Protein AF-A0A7W0T0T2-F1 (afdb_monomer_lite)

Sequence (179 aa):
MPRWLGLALRVLGTAAGVAWIALTVDLGEARGALGRIPWSVFAVASALVAANVVAGAVRWRVLLRAYGATRIPRVRRLVYLYFVAFFYNNYLPGAVAGDVGRGVVTHDAFESEGATGALAVVLVERAQGLFGLFALLAVGLVVAGNAIDSGSLWWWTALGCAGSCALVATIPVARRLAP

Foldseek 3Di:
DDPVVVVCCVVCVVVVVVVVCVVVDDVVVVVVVVVPDDVVVVVVVVVVVLVVLLVLLVVLQVLCVVLPQQDGDDSVVSSVLSVQLVVCLVPPPPSCVSQQSQLVVSLVSDPPCRNLSSVLSVQLSVLVVQLVVLVVVVVVCVVCPPVDPCPCVVVVSVCSNVVSVVSNVCSVVVVVVDD

Radius of gyration: 20.93 Å; chains: 1; bounding box: 48×39×59 Å

Secondary structure (DSSP, 8-state):
--HHHHHHHHHHHHHHHHHHHHHHS-HHHHHHHHHTS-HHHHHHHHHHHHHHHHHHHHHHHHHHHHTT-SSPPPHHHHHHHHHHHHHHHHHSTTS-HHHHHHHHHHHTTSSS-HHHHHHHHHHHHHHHHHHHHHHHHHHHHHHHGGGS--TTHHHHHHHHHHHHHHHHHHHHHHHHH--

pLDDT: mean 82.19, std 12.04, range [42.69, 97.19]

Structure (mmCIF, N/CA/C/O backbone):
data_AF-A0A7W0T0T2-F1
#
_entry.id   AF-A0A7W0T0T2-F1
#
loop_
_atom_site.group_PDB
_atom_site.id
_atom_site.type_symbol
_atom_site.label_atom_id
_atom_site.label_alt_id
_atom_site.label_comp_id
_atom_site.label_asym_id
_atom_site.label_entity_id
_atom_site.label_seq_id
_atom_site.pdbx_PDB_ins_code
_atom_site.Cartn_x
_atom_site.Cartn_y
_atom_site.Cartn_z
_atom_site.occupancy
_atom_site.B_iso_or_equiv
_atom_site.auth_seq_id
_atom_site.auth_comp_id
_atom_site.auth_asym_id
_atom_site.auth_atom_id
_atom_site.pdbx_PDB_model_num
ATOM 1 N N . MET A 1 1 ? 28.828 7.184 17.539 1.00 63.03 1 MET A N 1
ATOM 2 C CA . MET A 1 1 ? 29.073 7.536 16.118 1.00 63.03 1 MET A CA 1
ATOM 3 C C . MET A 1 1 ? 28.471 8.902 15.844 1.00 63.03 1 MET A C 1
ATOM 5 O O . MET A 1 1 ? 27.354 9.141 16.296 1.00 63.03 1 MET A O 1
ATOM 9 N N . PRO A 1 2 ? 29.181 9.815 15.172 1.00 81.44 2 PRO A N 1
ATOM 10 C CA . PRO A 1 2 ? 28.661 11.155 14.977 1.00 81.44 2 PRO A CA 1
ATOM 11 C C . PRO A 1 2 ? 27.556 11.163 13.908 1.00 81.44 2 PRO A C 1
ATOM 13 O O . PRO A 1 2 ? 27.640 10.470 12.896 1.00 81.44 2 PRO A O 1
ATOM 16 N N . ARG A 1 3 ? 26.492 11.942 14.145 1.00 78.94 3 ARG A N 1
ATOM 17 C CA . ARG A 1 3 ? 25.251 11.948 13.338 1.00 78.94 3 ARG A CA 1
ATOM 18 C C . ARG A 1 3 ? 25.484 12.316 11.862 1.00 78.94 3 ARG A C 1
ATOM 20 O O . ARG A 1 3 ? 24.719 11.886 11.004 1.00 78.94 3 ARG A O 1
ATOM 27 N N . TRP A 1 4 ? 26.560 13.048 11.561 1.00 84.06 4 TRP A N 1
ATOM 28 C CA . TRP A 1 4 ? 26.961 13.406 10.197 1.00 84.06 4 TRP A CA 1
ATOM 29 C C . TRP A 1 4 ? 27.465 12.208 9.383 1.00 84.06 4 TRP A C 1
ATOM 31 O O . TRP A 1 4 ? 27.257 12.177 8.175 1.00 84.06 4 TRP A O 1
ATOM 41 N N . LEU A 1 5 ? 28.040 11.187 10.030 1.00 87.12 5 LEU A N 1
ATOM 42 C CA . LEU A 1 5 ? 28.538 9.988 9.352 1.00 87.12 5 LEU A CA 1
ATOM 43 C C . LEU A 1 5 ? 27.381 9.181 8.738 1.00 87.12 5 LEU A C 1
ATOM 45 O O . LEU A 1 5 ? 27.465 8.722 7.604 1.00 87.12 5 LEU A O 1
ATOM 49 N N . GLY A 1 6 ? 26.266 9.061 9.469 1.00 83.12 6 GLY A N 1
ATOM 50 C CA . GLY A 1 6 ? 25.056 8.386 8.987 1.00 83.12 6 GLY A CA 1
ATOM 51 C C . GLY A 1 6 ? 24.330 9.160 7.883 1.00 83.12 6 GLY A C 1
ATOM 52 O O . GLY A 1 6 ? 23.776 8.554 6.966 1.00 83.12 6 GLY A O 1
ATOM 53 N N . LEU A 1 7 ? 24.362 10.496 7.937 1.00 86.38 7 LEU A N 1
ATOM 54 C CA . LEU A 1 7 ? 23.822 11.344 6.873 1.00 86.38 7 LEU A CA 1
ATOM 55 C C . LEU A 1 7 ? 24.674 11.242 5.600 1.00 86.38 7 LEU A C 1
ATOM 57 O O . LEU A 1 7 ? 24.124 11.035 4.522 1.00 86.38 7 LEU A O 1
ATOM 61 N N . ALA A 1 8 ? 26.002 11.296 5.735 1.00 88.75 8 ALA A N 1
ATOM 62 C CA . ALA A 1 8 ? 26.935 11.134 4.625 1.00 88.75 8 ALA A CA 1
ATOM 63 C C . ALA A 1 8 ? 26.767 9.772 3.937 1.00 88.75 8 ALA A C 1
ATOM 65 O O . ALA A 1 8 ? 26.629 9.728 2.721 1.00 88.75 8 ALA A O 1
ATOM 66 N N . LEU A 1 9 ? 26.676 8.677 4.700 1.00 90.00 9 LEU A N 1
ATOM 67 C CA . LEU A 1 9 ? 26.423 7.333 4.161 1.00 90.00 9 LEU A CA 1
ATOM 68 C C . LEU A 1 9 ? 25.110 7.240 3.371 1.00 90.00 9 LEU A C 1
ATOM 70 O O . LEU A 1 9 ? 25.089 6.657 2.290 1.00 90.00 9 LEU A O 1
ATOM 74 N N . ARG A 1 10 ? 24.020 7.836 3.870 1.00 83.44 10 ARG A N 1
ATOM 75 C CA . ARG A 1 10 ? 22.731 7.857 3.156 1.00 83.44 10 ARG A CA 1
ATOM 76 C C . ARG A 1 10 ? 22.798 8.662 1.865 1.00 83.44 10 ARG A C 1
ATOM 78 O O . ARG A 1 10 ? 22.322 8.192 0.834 1.00 83.44 10 ARG A O 1
ATOM 85 N N . VAL A 1 11 ? 23.372 9.862 1.923 1.00 90.12 11 VAL A N 1
ATOM 86 C CA . VAL A 1 11 ? 23.469 10.751 0.760 1.00 90.12 11 VAL A CA 1
ATOM 87 C C . VAL A 1 11 ? 24.390 10.142 -0.289 1.00 90.12 11 VAL A C 1
ATOM 89 O O . VAL A 1 11 ? 23.988 10.038 -1.441 1.00 90.12 11 VAL A O 1
ATOM 92 N N . LEU A 1 12 ? 25.572 9.665 0.109 1.00 92.38 12 LEU A N 1
ATOM 93 C CA . LEU A 1 12 ? 26.523 9.021 -0.796 1.00 92.38 12 LEU A CA 1
ATOM 94 C C . LEU A 1 12 ? 25.969 7.721 -1.372 1.00 92.38 12 LEU A C 1
ATOM 96 O O . LEU A 1 12 ? 26.110 7.504 -2.565 1.00 92.38 12 LEU A O 1
ATOM 100 N N . GLY A 1 13 ? 25.291 6.890 -0.577 1.00 89.31 13 GLY A N 1
ATOM 101 C CA . GLY A 1 13 ? 24.653 5.671 -1.080 1.00 89.31 13 GLY A CA 1
ATOM 102 C C . GLY A 1 13 ? 23.548 5.965 -2.098 1.00 89.31 13 GLY A C 1
ATOM 103 O O . GLY A 1 13 ? 23.505 5.350 -3.161 1.00 89.31 13 GLY A O 1
ATOM 104 N N . THR A 1 14 ? 22.694 6.956 -1.816 1.00 87.69 14 THR A N 1
ATOM 105 C CA . THR A 1 14 ? 21.627 7.370 -2.745 1.00 87.69 14 THR A CA 1
ATOM 106 C C . THR A 1 14 ? 22.219 7.982 -4.015 1.00 87.69 14 THR A C 1
ATOM 108 O O . THR A 1 14 ? 21.823 7.612 -5.116 1.00 87.69 14 THR A O 1
ATOM 111 N N . ALA A 1 15 ? 23.209 8.868 -3.879 1.00 91.44 15 ALA A N 1
ATOM 112 C CA . ALA A 1 15 ? 23.899 9.495 -5.001 1.00 91.44 15 ALA A CA 1
ATOM 113 C C . ALA A 1 15 ? 24.664 8.471 -5.849 1.00 91.44 15 ALA A C 1
ATOM 115 O O . ALA A 1 15 ? 24.611 8.551 -7.069 1.00 91.44 15 ALA A O 1
ATOM 116 N N . ALA A 1 16 ? 25.314 7.484 -5.227 1.00 92.12 16 ALA A N 1
ATOM 117 C CA . ALA A 1 16 ? 26.000 6.400 -5.922 1.00 92.12 16 ALA A CA 1
ATOM 118 C C . ALA A 1 16 ? 25.016 5.520 -6.698 1.00 92.12 16 ALA A C 1
ATOM 120 O O . ALA A 1 16 ? 25.289 5.199 -7.847 1.00 92.12 16 ALA A O 1
ATOM 121 N N . GLY A 1 17 ? 23.857 5.182 -6.123 1.00 88.31 17 GLY A N 1
ATOM 122 C CA . GLY A 1 17 ? 22.808 4.444 -6.833 1.00 88.31 17 GLY A CA 1
ATOM 123 C C . GLY A 1 17 ? 22.235 5.226 -8.019 1.00 88.31 17 GLY A C 1
ATOM 124 O O . GLY A 1 17 ? 22.090 4.680 -9.110 1.00 88.31 17 GLY A O 1
ATOM 125 N N . VAL A 1 18 ? 21.967 6.523 -7.838 1.00 88.31 18 VAL A N 1
ATOM 126 C CA . VAL A 1 18 ? 21.493 7.401 -8.921 1.00 88.31 18 VAL A CA 1
ATOM 127 C C . VAL A 1 18 ? 22.553 7.554 -10.011 1.00 88.31 18 VAL A C 1
ATOM 129 O O . VAL A 1 18 ? 22.229 7.428 -11.188 1.00 88.31 18 VAL A O 1
ATOM 132 N N . ALA A 1 19 ? 23.815 7.778 -9.639 1.00 89.25 19 ALA A N 1
ATOM 133 C CA . ALA A 1 19 ? 24.928 7.868 -10.578 1.00 89.25 19 ALA A CA 1
ATOM 134 C C . ALA A 1 19 ? 25.141 6.543 -11.316 1.00 89.25 19 ALA A C 1
ATOM 136 O O . ALA A 1 19 ? 25.316 6.547 -12.526 1.00 89.25 19 ALA A O 1
ATOM 137 N N . TRP A 1 20 ? 25.054 5.409 -10.620 1.00 91.31 20 TRP A N 1
ATOM 138 C CA . TRP A 1 20 ? 25.124 4.087 -11.231 1.00 91.31 20 TRP A CA 1
ATOM 139 C C . TRP A 1 20 ? 24.046 3.914 -12.300 1.00 91.31 20 TRP A C 1
ATOM 141 O O . TRP A 1 20 ? 24.366 3.547 -13.425 1.00 91.31 20 TRP A O 1
ATOM 151 N N . ILE A 1 21 ? 22.787 4.242 -11.994 1.00 87.12 21 ILE A N 1
ATOM 152 C CA . ILE A 1 21 ? 21.694 4.198 -12.977 1.00 87.12 21 ILE A CA 1
ATOM 153 C C . ILE A 1 21 ? 21.977 5.155 -14.139 1.00 87.12 21 ILE A C 1
ATOM 155 O O . ILE A 1 21 ? 21.877 4.752 -15.290 1.00 87.12 21 ILE A O 1
ATOM 159 N N . ALA A 1 22 ? 22.379 6.395 -13.860 1.00 85.56 22 ALA A N 1
ATOM 160 C CA . ALA A 1 22 ? 22.649 7.391 -14.896 1.00 85.56 22 ALA A CA 1
ATOM 161 C C . ALA A 1 22 ? 23.817 7.008 -15.824 1.00 85.56 22 ALA A C 1
ATOM 163 O O . ALA A 1 22 ? 23.833 7.424 -16.977 1.00 85.56 22 ALA A O 1
ATOM 164 N N . LEU A 1 23 ? 24.783 6.229 -15.328 1.00 87.81 23 LEU A N 1
ATOM 165 C CA . LEU A 1 23 ? 25.941 5.761 -16.092 1.00 87.81 23 LEU A CA 1
ATOM 166 C C . LEU A 1 23 ? 25.702 4.416 -16.795 1.00 87.81 23 LEU A C 1
ATOM 168 O O . LEU A 1 23 ? 26.421 4.096 -17.736 1.00 87.81 23 LEU A O 1
ATOM 172 N N . THR A 1 24 ? 24.727 3.623 -16.342 1.00 87.94 24 THR A N 1
ATOM 173 C CA . THR A 1 24 ? 24.415 2.298 -16.913 1.00 87.94 24 THR A CA 1
ATOM 174 C C . THR A 1 24 ? 23.215 2.308 -17.853 1.00 87.94 24 THR A C 1
ATOM 176 O O . THR A 1 24 ? 23.124 1.443 -18.720 1.00 87.94 24 THR A O 1
ATOM 179 N N . VAL A 1 25 ? 22.299 3.266 -17.700 1.00 87.94 25 VAL A N 1
ATOM 180 C CA . VAL A 1 25 ? 21.083 3.375 -18.509 1.00 87.94 25 VAL A CA 1
ATOM 181 C C . VAL A 1 25 ? 21.273 4.418 -19.603 1.00 87.94 25 VAL A C 1
ATOM 183 O O . VAL A 1 25 ? 21.534 5.587 -19.319 1.00 87.94 25 VAL A O 1
ATOM 186 N N . ASP A 1 26 ? 21.059 4.019 -20.858 1.00 88.44 26 ASP A N 1
ATOM 187 C CA . ASP A 1 26 ? 20.949 4.961 -21.970 1.00 88.44 26 ASP A CA 1
ATOM 188 C C . ASP A 1 26 ? 19.654 5.779 -21.815 1.00 88.44 26 ASP A C 1
ATOM 190 O O . ASP A 1 26 ? 18.534 5.301 -22.026 1.00 88.44 26 ASP A O 1
ATOM 194 N N . LEU A 1 27 ? 19.803 7.040 -21.401 1.00 84.19 27 LEU A N 1
ATOM 195 C CA . LEU A 1 27 ? 18.679 7.956 -21.198 1.00 84.19 27 LEU A CA 1
ATOM 196 C C . LEU A 1 27 ? 17.907 8.238 -22.497 1.00 84.19 27 LEU A C 1
ATOM 198 O O . LEU A 1 27 ? 16.712 8.546 -22.443 1.00 84.19 27 LEU A O 1
ATOM 202 N N . GLY A 1 28 ? 18.564 8.136 -23.655 1.00 86.62 28 GLY A N 1
ATOM 203 C CA . GLY A 1 28 ? 17.938 8.263 -24.967 1.00 86.62 28 GLY A CA 1
ATOM 204 C C . GLY A 1 28 ? 17.014 7.084 -25.254 1.00 86.62 28 GLY A C 1
ATOM 205 O O . GLY A 1 28 ? 15.853 7.286 -25.623 1.00 86.62 28 GLY A O 1
ATOM 206 N N . GLU A 1 29 ? 17.485 5.865 -24.993 1.00 88.56 29 GLU A N 1
ATOM 207 C CA . GLU A 1 29 ? 16.668 4.655 -25.119 1.00 88.56 29 GLU A CA 1
ATOM 208 C C . GLU A 1 29 ? 15.498 4.655 -24.125 1.00 88.56 29 GLU A C 1
ATOM 210 O O . GLU A 1 29 ? 14.356 4.394 -24.515 1.00 88.56 29 GLU A O 1
ATOM 215 N N . ALA A 1 30 ? 15.736 5.041 -22.866 1.00 87.38 30 ALA A N 1
ATOM 216 C CA . ALA A 1 30 ? 14.688 5.159 -21.851 1.00 87.38 30 ALA A CA 1
ATOM 217 C C . ALA A 1 30 ? 13.604 6.176 -22.255 1.00 87.38 30 ALA A C 1
ATOM 219 O O . ALA A 1 30 ? 12.405 5.908 -22.126 1.00 87.38 30 ALA A O 1
ATOM 220 N N . ARG A 1 31 ? 14.002 7.332 -22.806 1.00 89.50 31 ARG A N 1
ATOM 221 C CA . ARG A 1 31 ? 13.060 8.338 -23.319 1.00 89.50 31 ARG A CA 1
ATOM 222 C C . ARG A 1 31 ? 12.281 7.824 -24.528 1.00 89.50 31 ARG A C 1
ATOM 224 O O . ARG A 1 31 ? 11.073 8.048 -24.606 1.00 89.50 31 ARG A O 1
ATOM 231 N N . GLY A 1 32 ? 12.948 7.125 -25.446 1.00 91.31 32 GLY A N 1
ATOM 232 C CA . GLY A 1 32 ? 12.300 6.466 -26.578 1.00 91.31 32 GLY A CA 1
ATOM 233 C C . GLY A 1 32 ? 11.277 5.427 -26.117 1.00 91.31 32 GLY A C 1
ATOM 234 O O . GLY A 1 32 ? 10.155 5.396 -26.619 1.00 91.31 32 GLY A O 1
ATOM 235 N N . ALA A 1 33 ? 11.617 4.629 -25.103 1.00 90.19 33 ALA A N 1
ATOM 236 C CA . ALA A 1 33 ? 10.713 3.661 -24.497 1.00 90.19 33 ALA A CA 1
ATOM 237 C C . ALA A 1 33 ? 9.484 4.328 -23.864 1.00 90.19 33 ALA A C 1
ATOM 239 O O . ALA A 1 33 ? 8.369 3.886 -24.132 1.00 90.19 33 ALA A O 1
ATOM 240 N N . LEU A 1 34 ? 9.663 5.417 -23.108 1.00 88.88 34 LEU A N 1
ATOM 241 C CA . LEU A 1 34 ? 8.553 6.189 -22.534 1.00 88.88 34 LEU A CA 1
ATOM 242 C C . LEU A 1 34 ? 7.626 6.768 -23.610 1.00 88.88 34 LEU A C 1
ATOM 244 O O . LEU A 1 34 ? 6.409 6.713 -23.457 1.00 88.88 34 LEU A O 1
ATOM 248 N N . GLY A 1 35 ? 8.181 7.269 -24.718 1.00 91.81 35 GLY A N 1
ATOM 249 C CA . GLY A 1 35 ? 7.397 7.795 -25.841 1.00 91.81 35 GLY A CA 1
ATOM 250 C C . GLY A 1 35 ? 6.558 6.739 -26.571 1.00 91.81 35 GLY A C 1
ATOM 251 O O . GLY A 1 35 ? 5.569 7.082 -27.212 1.00 91.81 35 GLY A O 1
ATOM 252 N N . ARG A 1 36 ? 6.919 5.453 -26.455 1.00 93.94 36 ARG A N 1
ATOM 253 C CA . ARG A 1 36 ? 6.149 4.329 -27.014 1.00 93.94 36 ARG A CA 1
ATOM 254 C C . ARG A 1 36 ? 4.978 3.900 -26.130 1.00 93.94 36 ARG A C 1
ATOM 256 O O . ARG A 1 36 ? 4.146 3.119 -26.586 1.00 93.94 36 ARG A O 1
ATOM 263 N N . ILE A 1 37 ? 4.905 4.365 -24.880 1.00 93.12 37 ILE A N 1
ATOM 264 C CA . ILE A 1 37 ? 3.823 3.990 -23.967 1.00 93.12 37 ILE A CA 1
ATOM 265 C C . ILE A 1 37 ? 2.549 4.733 -24.388 1.00 93.12 37 ILE A C 1
ATOM 267 O O . ILE A 1 37 ? 2.513 5.965 -24.345 1.00 93.12 37 ILE A O 1
ATOM 271 N N . PRO A 1 38 ? 1.475 4.021 -24.769 1.00 95.12 38 PRO A N 1
ATOM 272 C CA . PRO A 1 38 ? 0.236 4.672 -25.150 1.00 95.12 38 PRO A CA 1
ATOM 273 C C . PRO A 1 38 ? -0.422 5.317 -23.927 1.00 95.12 38 PRO A C 1
ATOM 275 O O . PRO A 1 38 ? -0.420 4.771 -22.820 1.00 95.12 38 PRO A O 1
ATOM 278 N N . TRP A 1 39 ? -1.066 6.463 -24.140 1.00 94.75 39 TRP A N 1
ATOM 279 C CA . TRP A 1 39 ? -1.724 7.217 -23.067 1.00 94.75 39 TRP A CA 1
ATOM 280 C C . TRP A 1 39 ? -2.842 6.431 -22.371 1.00 94.75 39 TRP A C 1
ATOM 282 O O . TRP A 1 39 ? -3.120 6.651 -21.194 1.00 94.75 39 TRP A O 1
ATOM 292 N N . SER A 1 40 ? -3.449 5.469 -23.070 1.00 95.50 40 SER A N 1
ATOM 293 C CA . SER A 1 40 ? -4.435 4.547 -22.502 1.00 95.50 40 SER A CA 1
ATOM 294 C C . SER A 1 40 ? -3.847 3.684 -21.387 1.00 95.50 40 SER A C 1
ATOM 296 O O . SER A 1 40 ? -4.473 3.543 -20.341 1.00 95.50 40 SER A O 1
ATOM 298 N N . VAL A 1 41 ? -2.631 3.157 -21.559 1.00 94.62 41 VAL A N 1
ATOM 299 C CA . VAL A 1 41 ? -1.947 2.360 -20.528 1.00 94.62 41 VAL A CA 1
ATOM 300 C C . VAL A 1 41 ? -1.634 3.227 -19.316 1.00 94.62 41 VAL A C 1
ATOM 302 O O . VAL A 1 41 ? -1.882 2.808 -18.187 1.00 94.62 41 VAL A O 1
ATOM 305 N N . PHE A 1 42 ? -1.172 4.460 -19.537 1.00 92.88 42 PHE A N 1
ATOM 306 C CA . PHE A 1 42 ? -0.951 5.414 -18.451 1.00 92.88 42 PHE A CA 1
ATOM 307 C C . PHE A 1 42 ? -2.249 5.733 -17.688 1.00 92.88 42 PHE A C 1
ATOM 309 O O . PHE A 1 42 ? -2.264 5.733 -16.454 1.00 92.88 42 PHE A O 1
ATOM 316 N N . ALA A 1 43 ? -3.355 5.950 -18.407 1.00 95.69 43 ALA A N 1
ATOM 317 C CA . ALA A 1 43 ? -4.660 6.222 -17.813 1.00 95.69 43 ALA A CA 1
ATOM 318 C C . ALA A 1 43 ? -5.191 5.023 -17.013 1.00 95.69 43 ALA A C 1
ATOM 320 O O . ALA A 1 43 ? -5.657 5.201 -15.889 1.00 95.69 43 ALA A O 1
ATOM 321 N N . VAL A 1 44 ? -5.070 3.805 -17.549 1.00 97.19 44 VAL A N 1
ATOM 322 C CA . VAL A 1 44 ? -5.463 2.567 -16.858 1.00 97.19 44 VAL A CA 1
ATOM 323 C C . VAL A 1 44 ? -4.620 2.361 -15.603 1.00 97.19 44 VAL A C 1
ATOM 325 O O . VAL A 1 44 ? -5.181 2.139 -14.535 1.00 97.19 44 VAL A O 1
ATOM 328 N N . ALA A 1 45 ? -3.294 2.498 -15.687 1.00 94.12 45 ALA A N 1
ATOM 329 C CA . ALA A 1 45 ? -2.414 2.399 -14.523 1.00 94.12 45 ALA A CA 1
ATOM 330 C C . ALA A 1 45 ? -2.784 3.430 -13.443 1.00 94.12 45 ALA A C 1
ATOM 332 O O . ALA A 1 45 ? -2.934 3.082 -12.272 1.00 94.12 45 ALA A O 1
ATOM 333 N N . SER A 1 46 ? -3.016 4.684 -13.840 1.00 94.44 46 SER A N 1
ATOM 334 C CA . SER A 1 46 ? -3.448 5.749 -12.926 1.00 94.44 46 SER A CA 1
ATOM 335 C C . SER A 1 46 ? -4.802 5.437 -12.280 1.00 94.44 46 SER A C 1
ATOM 337 O O . SER A 1 46 ? -4.968 5.609 -11.071 1.00 94.44 46 SER A O 1
ATOM 339 N N . ALA A 1 47 ? -5.761 4.929 -13.059 1.00 96.31 47 ALA A N 1
ATOM 340 C CA . ALA A 1 47 ? -7.071 4.524 -12.560 1.00 96.31 47 ALA A CA 1
ATOM 341 C C . ALA A 1 47 ? -6.970 3.351 -11.575 1.00 96.31 47 ALA A C 1
ATOM 343 O O . ALA A 1 47 ? -7.635 3.371 -10.542 1.00 96.31 47 ALA A O 1
ATOM 344 N N . LEU A 1 48 ? -6.107 2.367 -11.845 1.00 95.94 48 LEU A N 1
ATOM 345 C CA . LEU A 1 48 ? -5.851 1.243 -10.942 1.00 95.94 48 LEU A CA 1
ATOM 346 C C . LEU A 1 48 ? -5.236 1.711 -9.618 1.00 95.94 48 LEU A C 1
ATOM 348 O O . LEU A 1 48 ? -5.676 1.276 -8.554 1.00 95.94 48 LEU A O 1
ATOM 352 N N . VAL A 1 49 ? -4.278 2.643 -9.657 1.00 93.06 49 VAL A N 1
ATOM 353 C CA . VAL A 1 49 ? -3.702 3.242 -8.441 1.00 93.06 49 VAL A CA 1
ATOM 354 C C . VAL A 1 49 ? -4.769 3.999 -7.647 1.00 93.06 49 VAL A C 1
ATOM 356 O O . VAL A 1 49 ? -4.884 3.811 -6.434 1.00 93.06 49 VAL A O 1
ATOM 359 N N . ALA A 1 50 ? -5.596 4.809 -8.312 1.00 93.75 50 ALA A N 1
ATOM 360 C CA . ALA A 1 50 ? -6.690 5.523 -7.658 1.00 93.75 50 ALA A CA 1
ATOM 361 C C . ALA A 1 50 ? -7.726 4.558 -7.052 1.00 93.75 50 ALA A C 1
ATOM 363 O O . ALA A 1 50 ? -8.151 4.743 -5.909 1.00 93.75 50 ALA A O 1
ATOM 364 N N . ALA A 1 51 ? -8.092 3.498 -7.775 1.00 95.25 51 ALA A N 1
ATOM 365 C CA . ALA A 1 51 ? -8.999 2.461 -7.294 1.00 95.25 51 ALA A CA 1
ATOM 366 C C . ALA A 1 51 ? -8.430 1.734 -6.068 1.00 95.25 51 ALA A C 1
ATOM 368 O O . ALA A 1 51 ? -9.156 1.520 -5.098 1.00 95.25 51 ALA A O 1
ATOM 369 N N . ASN A 1 52 ? -7.128 1.431 -6.060 1.00 91.56 52 ASN A N 1
ATOM 370 C CA . ASN A 1 52 ? -6.438 0.859 -4.905 1.00 91.56 52 ASN A CA 1
ATOM 371 C C . ASN A 1 52 ? -6.519 1.778 -3.670 1.00 91.56 52 ASN A C 1
ATOM 373 O O . ASN A 1 52 ? -6.822 1.316 -2.570 1.00 91.56 52 ASN A O 1
ATOM 377 N N . VAL A 1 53 ? -6.323 3.089 -3.846 1.00 90.38 53 VAL A N 1
ATOM 378 C CA . VAL A 1 53 ? -6.465 4.074 -2.759 1.00 90.38 53 VAL A CA 1
ATOM 379 C C . VAL A 1 53 ? -7.900 4.111 -2.216 1.00 90.38 53 VAL A C 1
ATOM 381 O O . VAL A 1 53 ? -8.110 4.108 -1.000 1.00 90.38 53 VAL A O 1
ATOM 384 N N . VAL A 1 54 ? -8.904 4.083 -3.097 1.00 93.19 54 VAL A N 1
ATOM 385 C CA . VAL A 1 54 ? -10.321 4.037 -2.700 1.00 93.19 54 VAL A CA 1
ATOM 386 C C . VAL A 1 54 ? -10.653 2.737 -1.963 1.00 93.19 54 VAL A C 1
ATOM 388 O O . VAL A 1 54 ? -11.305 2.780 -0.918 1.00 93.19 54 VAL A O 1
ATOM 391 N N . ALA A 1 55 ? -10.178 1.592 -2.456 1.00 91.19 55 ALA A N 1
ATOM 392 C CA . ALA A 1 55 ? -10.352 0.298 -1.800 1.00 91.19 55 ALA A CA 1
ATOM 393 C C . ALA A 1 55 ? -9.738 0.298 -0.390 1.00 91.19 55 ALA A C 1
ATOM 395 O O . ALA A 1 55 ? -10.380 -0.151 0.562 1.00 91.19 55 ALA A O 1
ATOM 396 N N . GLY A 1 56 ? -8.551 0.895 -0.231 1.00 88.69 56 GLY A N 1
ATOM 397 C CA . GLY A 1 56 ? -7.923 1.120 1.071 1.00 88.69 56 GLY A CA 1
ATOM 398 C C . GLY A 1 56 ? -8.803 1.940 2.021 1.00 88.69 56 GLY A C 1
ATOM 399 O O . GLY A 1 56 ? -9.005 1.551 3.171 1.00 88.69 56 GLY A O 1
ATOM 400 N N . ALA A 1 57 ? -9.416 3.024 1.541 1.00 89.69 57 ALA A N 1
ATOM 401 C CA . ALA A 1 57 ? -10.329 3.837 2.349 1.00 89.69 57 ALA A CA 1
ATOM 402 C C . ALA A 1 57 ? -11.599 3.079 2.777 1.00 89.69 57 ALA A C 1
ATOM 404 O O . ALA A 1 57 ? -12.085 3.254 3.899 1.00 89.69 57 ALA A O 1
ATOM 405 N N . VAL A 1 58 ? -12.140 2.223 1.904 1.00 90.06 58 VAL A N 1
ATOM 406 C CA . VAL A 1 58 ? -13.281 1.356 2.234 1.00 90.06 58 VAL A CA 1
ATOM 407 C C . VAL A 1 58 ? -12.882 0.321 3.284 1.00 90.06 58 VAL A C 1
ATOM 409 O O . VAL A 1 58 ? -13.593 0.171 4.279 1.00 90.06 58 VAL A O 1
ATOM 412 N N . ARG A 1 59 ? -11.730 -0.338 3.114 1.00 87.69 59 ARG A N 1
ATOM 413 C CA . ARG A 1 59 ? -11.178 -1.281 4.098 1.00 87.69 59 ARG A CA 1
ATOM 414 C C . ARG A 1 59 ? -11.006 -0.612 5.459 1.00 87.69 59 ARG A C 1
ATOM 416 O O . ARG A 1 59 ? -11.464 -1.145 6.467 1.00 87.69 59 ARG A O 1
ATOM 423 N N . TRP A 1 60 ? -10.439 0.591 5.483 1.00 86.50 60 TRP A N 1
ATOM 424 C CA . TRP A 1 60 ? -10.273 1.371 6.706 1.00 86.50 60 TRP A CA 1
ATOM 425 C C . TRP A 1 60 ? -11.611 1.657 7.402 1.00 86.50 60 TRP A C 1
ATOM 427 O O . TRP A 1 60 ? -11.726 1.509 8.616 1.00 86.50 60 TRP A O 1
ATOM 437 N N . ARG A 1 61 ? -12.672 1.966 6.644 1.00 86.56 61 ARG A N 1
ATOM 438 C CA . ARG A 1 61 ? -14.025 2.128 7.202 1.00 86.56 61 ARG A CA 1
ATOM 439 C C . ARG A 1 61 ? -14.548 0.856 7.874 1.00 86.56 61 ARG A C 1
ATOM 441 O O . ARG A 1 61 ? -15.224 0.948 8.898 1.00 86.56 61 ARG A O 1
ATOM 448 N N . VAL A 1 62 ? -14.288 -0.309 7.279 1.00 86.38 62 VAL A N 1
ATOM 449 C CA . VAL A 1 62 ? -14.680 -1.610 7.844 1.00 86.38 62 VAL A CA 1
ATOM 450 C C . VAL A 1 62 ? -13.930 -1.866 9.148 1.00 86.38 62 VAL A C 1
ATOM 452 O O . VAL A 1 62 ? -14.558 -2.232 10.137 1.00 86.38 62 VAL A O 1
ATOM 455 N N . LEU A 1 63 ? -12.625 -1.586 9.183 1.00 82.00 63 LEU A N 1
ATOM 456 C CA . LEU A 1 63 ? -11.815 -1.686 10.400 1.00 82.00 63 LEU A CA 1
ATOM 457 C C . LEU A 1 63 ? -12.342 -0.767 11.508 1.00 82.00 63 LEU A C 1
ATOM 459 O O . LEU A 1 63 ? -12.573 -1.238 12.615 1.00 82.00 63 LEU A O 1
ATOM 463 N N . LEU A 1 64 ? -12.626 0.507 11.217 1.00 82.25 64 LEU A N 1
ATOM 464 C CA . LEU A 1 64 ? -13.189 1.431 12.213 1.00 82.25 64 LEU A CA 1
ATOM 465 C C . LEU A 1 64 ? -14.489 0.891 12.832 1.00 82.25 64 LEU A C 1
ATOM 467 O O . LEU A 1 64 ? -14.670 0.970 14.043 1.00 82.25 64 LEU A O 1
ATOM 471 N N . ARG A 1 65 ? -15.368 0.289 12.020 1.00 82.75 65 ARG A N 1
ATOM 472 C CA . ARG A 1 65 ? -16.596 -0.368 12.505 1.00 82.75 65 ARG A CA 1
ATOM 473 C C . ARG A 1 65 ? -16.303 -1.576 13.385 1.00 82.75 65 ARG A C 1
ATOM 475 O O . ARG A 1 65 ? -16.888 -1.694 14.453 1.00 82.75 65 ARG A O 1
ATOM 482 N N . ALA A 1 66 ? -15.414 -2.458 12.935 1.00 79.38 66 ALA A N 1
ATOM 483 C CA . ALA A 1 66 ? -15.067 -3.680 13.655 1.00 79.38 66 ALA A CA 1
ATOM 484 C C . ALA A 1 66 ? -14.430 -3.392 15.024 1.00 79.38 66 ALA A C 1
ATOM 486 O O . ALA A 1 66 ? -14.649 -4.137 15.972 1.00 79.38 66 ALA A O 1
ATOM 487 N N . TYR A 1 67 ? -13.687 -2.288 15.135 1.00 74.12 67 TYR A N 1
ATOM 488 C CA . TYR A 1 67 ? -13.047 -1.843 16.374 1.00 74.12 67 TYR A CA 1
ATOM 489 C C . TYR A 1 67 ? -13.934 -0.945 17.256 1.00 74.12 67 TYR A C 1
ATOM 491 O O . TYR A 1 67 ? -13.447 -0.426 18.257 1.00 74.12 67 TYR A O 1
ATOM 499 N N . GLY A 1 68 ? -15.217 -0.768 16.917 1.00 74.81 68 GLY A N 1
ATOM 500 C CA . GLY A 1 68 ? -16.189 -0.088 17.780 1.00 74.81 68 GLY A CA 1
ATOM 501 C C . GLY A 1 68 ? -16.193 1.441 17.697 1.00 74.81 68 GLY A C 1
ATOM 502 O O . GLY A 1 68 ? -16.658 2.087 18.631 1.00 74.81 68 GLY A O 1
ATOM 503 N N . ALA A 1 69 ? -15.699 2.040 16.606 1.00 78.00 69 ALA A N 1
ATOM 504 C CA . ALA A 1 69 ? -15.754 3.493 16.430 1.00 78.00 69 ALA A CA 1
ATOM 505 C C . ALA A 1 69 ? -17.208 3.993 16.473 1.00 78.00 69 ALA A C 1
ATOM 507 O O . ALA A 1 69 ? -18.041 3.589 15.654 1.00 78.00 69 ALA A O 1
ATOM 508 N N . THR A 1 70 ? -17.506 4.910 17.393 1.00 75.31 70 THR A N 1
ATOM 509 C CA . THR A 1 70 ? -18.867 5.422 17.622 1.00 75.31 70 THR A CA 1
ATOM 510 C C . THR A 1 70 ? -19.267 6.463 16.578 1.00 75.31 70 THR A C 1
ATOM 512 O O . THR A 1 70 ? -20.442 6.586 16.230 1.00 75.31 70 THR A O 1
ATOM 515 N N . ARG A 1 71 ? -18.291 7.185 16.005 1.00 78.25 71 ARG A N 1
ATOM 516 C CA . ARG A 1 71 ? -18.521 8.239 15.001 1.00 78.25 71 ARG A CA 1
ATOM 517 C C . ARG A 1 71 ? -17.689 8.029 13.743 1.00 78.25 71 ARG A C 1
ATOM 519 O O . ARG A 1 71 ? -16.626 8.612 13.562 1.00 78.25 71 ARG A O 1
ATOM 526 N N . ILE A 1 72 ? -18.197 7.217 12.821 1.00 80.94 72 ILE A N 1
ATOM 527 C CA . ILE A 1 72 ? -17.488 6.915 11.570 1.00 80.94 72 ILE A CA 1
ATOM 528 C C . ILE A 1 72 ? -17.735 8.018 10.523 1.00 80.94 72 ILE A C 1
ATOM 530 O O . ILE A 1 72 ? -18.888 8.245 10.139 1.00 80.94 72 ILE A O 1
ATOM 534 N N . PRO A 1 73 ? -16.682 8.660 9.978 1.00 82.75 73 PRO A N 1
ATOM 535 C CA . PRO A 1 73 ? -16.829 9.655 8.919 1.00 82.75 73 PRO A CA 1
ATOM 536 C C . PRO A 1 73 ? -17.467 9.090 7.638 1.00 82.75 73 PRO A C 1
ATOM 538 O O . PRO A 1 73 ? -17.412 7.894 7.336 1.00 82.75 73 PRO A O 1
ATOM 541 N N . ARG A 1 74 ? -18.043 9.978 6.818 1.00 88.25 74 ARG A N 1
ATOM 542 C CA . ARG A 1 74 ? -18.567 9.611 5.490 1.00 88.25 74 ARG A CA 1
ATOM 543 C C . ARG A 1 74 ? -17.441 9.084 4.592 1.00 88.25 74 ARG A C 1
ATOM 545 O O . ARG A 1 74 ? -16.333 9.614 4.624 1.00 88.25 74 ARG A O 1
ATOM 552 N N . VAL A 1 75 ? -17.758 8.126 3.710 1.00 87.69 75 VAL A N 1
ATOM 553 C CA . VAL A 1 75 ? -16.790 7.492 2.782 1.00 87.69 75 VAL A CA 1
ATOM 554 C C . VAL A 1 75 ? -15.970 8.525 2.017 1.00 87.69 75 VAL A C 1
ATOM 556 O O . VAL A 1 75 ? -14.756 8.403 1.957 1.00 87.69 75 VAL A O 1
ATOM 559 N N . ARG A 1 76 ? -16.604 9.587 1.504 1.00 89.19 76 ARG A N 1
ATOM 560 C CA . ARG A 1 76 ? -15.911 10.663 0.776 1.00 89.19 76 ARG A CA 1
ATOM 561 C C . ARG A 1 76 ? -14.776 11.296 1.586 1.00 89.19 76 ARG A C 1
ATOM 563 O O . ARG A 1 76 ? -13.715 11.560 1.035 1.00 89.19 76 ARG A O 1
ATOM 570 N N . ARG A 1 77 ? -14.985 11.514 2.890 1.00 88.06 77 ARG A N 1
ATOM 571 C CA . ARG A 1 77 ? -13.954 12.073 3.773 1.00 88.06 77 ARG A CA 1
ATOM 572 C C . ARG A 1 77 ? -12.847 11.059 4.044 1.00 88.06 77 ARG A C 1
ATOM 574 O O . ARG A 1 77 ? -11.687 11.443 4.035 1.00 88.06 77 ARG A O 1
ATOM 581 N N . LEU A 1 78 ? -13.187 9.782 4.220 1.00 88.06 78 LEU A N 1
ATOM 582 C CA . LEU A 1 78 ? -12.188 8.720 4.377 1.00 88.06 78 LEU A CA 1
ATOM 583 C C . LEU A 1 78 ? -11.323 8.568 3.122 1.00 88.06 78 LEU A C 1
ATOM 585 O O . LEU A 1 78 ? -10.109 8.483 3.242 1.00 88.06 78 LEU A O 1
ATOM 589 N N . VAL A 1 79 ? -11.929 8.607 1.931 1.00 91.88 79 VAL A N 1
ATOM 590 C CA . VAL A 1 79 ? -11.216 8.576 0.644 1.00 91.88 79 VAL A CA 1
ATOM 591 C C . VAL A 1 79 ? -10.271 9.768 0.525 1.00 91.88 79 VAL A C 1
ATOM 593 O O . VAL A 1 79 ? -9.091 9.569 0.261 1.00 91.88 79 VAL A O 1
ATOM 596 N N . TYR A 1 80 ? -10.751 10.987 0.792 1.00 90.88 80 TYR A N 1
ATOM 597 C CA . TYR A 1 80 ? -9.908 12.188 0.802 1.00 90.88 80 TYR A CA 1
ATOM 598 C C . TYR A 1 80 ? -8.700 12.037 1.739 1.00 90.88 80 TYR A C 1
ATOM 600 O O . TYR A 1 80 ? -7.562 12.236 1.322 1.00 90.88 80 TYR A O 1
ATOM 608 N N . LEU A 1 81 ? -8.936 11.616 2.986 1.00 87.75 81 LEU A N 1
ATOM 609 C CA . LEU A 1 81 ? -7.868 11.405 3.965 1.00 87.75 81 LEU A CA 1
ATOM 610 C C . LEU A 1 81 ? -6.891 10.309 3.529 1.00 87.75 81 LEU A C 1
ATOM 612 O O . LEU A 1 81 ? -5.696 10.434 3.775 1.00 87.75 81 LEU A O 1
ATOM 616 N N . TYR A 1 82 ? -7.370 9.257 2.863 1.00 89.56 82 TYR A N 1
ATOM 617 C CA . TYR A 1 82 ? -6.509 8.191 2.358 1.00 89.56 82 TYR A CA 1
ATOM 618 C C . TYR A 1 82 ? -5.641 8.668 1.187 1.00 89.56 82 TYR A C 1
ATOM 620 O O . TYR A 1 82 ? -4.468 8.318 1.139 1.00 89.56 82 TYR A O 1
ATOM 628 N N . PHE A 1 83 ? -6.154 9.516 0.289 1.00 91.81 83 PHE A N 1
ATOM 629 C CA . PHE A 1 83 ? -5.335 10.154 -0.752 1.00 91.81 83 PHE A CA 1
ATOM 630 C C . PHE A 1 83 ? -4.256 11.066 -0.158 1.00 91.81 83 PHE A C 1
ATOM 632 O O . PHE A 1 83 ? -3.102 11.005 -0.579 1.00 91.81 83 PHE A O 1
ATOM 639 N N . VAL A 1 84 ? -4.604 11.864 0.855 1.00 89.69 84 VAL A N 1
ATOM 640 C CA . VAL A 1 84 ? -3.636 12.702 1.581 1.00 89.69 84 VAL A CA 1
ATOM 641 C C . VAL A 1 84 ? -2.569 11.835 2.256 1.00 89.69 84 VAL A C 1
ATOM 643 O O . VAL A 1 84 ? -1.376 12.100 2.125 1.00 89.69 84 VAL A O 1
ATOM 646 N N . ALA A 1 85 ? -2.978 10.755 2.925 1.00 87.00 85 ALA A N 1
ATOM 647 C CA . ALA A 1 85 ? -2.055 9.814 3.545 1.00 87.00 85 ALA A CA 1
ATOM 648 C C . ALA A 1 85 ? -1.152 9.122 2.515 1.00 87.00 85 ALA A C 1
ATOM 650 O O . ALA A 1 85 ? 0.050 8.997 2.738 1.00 87.00 85 ALA A O 1
ATOM 651 N N . PHE A 1 86 ? -1.713 8.719 1.373 1.00 88.25 86 PHE A N 1
ATOM 652 C CA . PHE A 1 86 ? -0.977 8.124 0.262 1.00 88.25 86 PHE A CA 1
ATOM 653 C C . PHE A 1 86 ? 0.092 9.080 -0.276 1.00 88.25 86 PHE A C 1
ATOM 655 O O . PHE A 1 86 ? 1.233 8.665 -0.461 1.00 88.25 86 PHE A O 1
ATOM 662 N N . PHE A 1 87 ? -0.239 10.361 -0.453 1.00 89.06 87 PHE A N 1
ATOM 663 C CA . PHE A 1 87 ? 0.731 11.387 -0.826 1.00 89.06 87 PHE A CA 1
ATOM 664 C C . PHE A 1 87 ? 1.854 11.487 0.215 1.00 89.06 87 PHE A C 1
ATOM 666 O O . PHE A 1 87 ? 3.023 11.271 -0.101 1.00 89.06 87 PHE A O 1
ATOM 673 N N . TYR A 1 88 ? 1.520 11.719 1.484 1.00 83.06 88 TYR A N 1
ATOM 674 C CA . TYR A 1 88 ? 2.540 11.878 2.518 1.00 83.06 88 TYR A CA 1
ATOM 675 C C . TYR A 1 88 ? 3.424 10.641 2.692 1.00 83.06 88 TYR A C 1
ATOM 677 O O . TYR A 1 88 ? 4.627 10.783 2.882 1.00 83.06 88 TYR A O 1
ATOM 685 N N . ASN A 1 89 ? 2.873 9.433 2.573 1.00 83.00 89 ASN A N 1
ATOM 686 C CA . ASN A 1 89 ? 3.655 8.206 2.709 1.00 83.00 89 ASN A CA 1
ATOM 687 C C . ASN A 1 89 ? 4.642 7.978 1.548 1.00 83.00 89 ASN A C 1
ATOM 689 O O . ASN A 1 89 ? 5.635 7.286 1.757 1.00 83.00 89 ASN A O 1
ATOM 693 N N . ASN A 1 90 ? 4.394 8.546 0.361 1.00 84.12 90 ASN A N 1
ATOM 694 C CA . ASN A 1 90 ? 5.290 8.424 -0.796 1.00 84.12 90 ASN A CA 1
ATOM 695 C C . ASN A 1 90 ? 6.288 9.585 -0.912 1.00 84.12 90 ASN A C 1
ATOM 697 O O . ASN A 1 90 ? 7.405 9.377 -1.377 1.00 84.12 90 ASN A O 1
ATOM 701 N N . TYR A 1 91 ? 5.902 10.795 -0.496 1.00 80.00 91 TYR A N 1
ATOM 702 C CA . TYR A 1 91 ? 6.720 11.997 -0.684 1.00 80.00 91 TYR A CA 1
ATOM 703 C C . TYR A 1 91 ? 7.457 12.461 0.581 1.00 80.00 91 TYR A C 1
ATOM 705 O O . TYR A 1 91 ? 8.455 13.171 0.454 1.00 80.00 91 TYR A O 1
ATOM 713 N N . LEU A 1 92 ? 7.024 12.077 1.793 1.00 75.94 92 LEU A N 1
ATOM 714 C CA . LEU A 1 92 ? 7.762 12.400 3.020 1.00 75.94 92 LEU A CA 1
ATOM 715 C C . LEU A 1 92 ? 8.697 11.265 3.459 1.00 75.94 92 LEU A C 1
ATOM 717 O O . LEU A 1 92 ? 8.293 10.098 3.506 1.00 75.94 92 LEU A O 1
ATOM 721 N N . PRO A 1 93 ? 9.921 11.602 3.904 1.00 59.09 93 PRO A N 1
ATOM 722 C CA . PRO A 1 93 ? 10.801 10.642 4.546 1.00 59.09 93 PRO A CA 1
ATOM 723 C C . PRO A 1 93 ? 10.164 10.141 5.848 1.00 59.09 93 PRO A C 1
ATOM 725 O O . PRO A 1 93 ? 9.846 10.917 6.746 1.00 59.09 93 PRO A O 1
ATOM 728 N N . GLY A 1 94 ? 9.978 8.823 5.941 1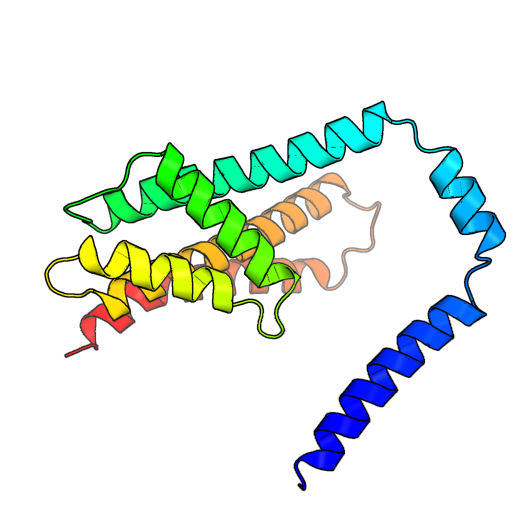.00 63.06 94 GLY A N 1
ATOM 729 C CA . GLY A 1 94 ? 9.435 8.157 7.124 1.00 63.06 94 GLY A CA 1
ATOM 730 C C . GLY A 1 94 ? 8.207 7.288 6.869 1.00 63.06 94 GLY A C 1
ATOM 731 O O . GLY A 1 94 ? 7.914 6.485 7.738 1.00 63.06 94 GLY A O 1
ATOM 732 N N . ALA A 1 95 ? 7.516 7.401 5.722 1.00 62.88 95 ALA A N 1
ATOM 733 C CA . ALA A 1 95 ? 6.421 6.521 5.246 1.00 62.88 95 ALA A CA 1
ATOM 734 C C . ALA A 1 95 ? 5.234 6.236 6.211 1.00 62.88 95 ALA A C 1
ATOM 736 O O . ALA A 1 95 ? 4.350 5.434 5.888 1.00 62.88 95 ALA A O 1
ATOM 737 N N . VAL A 1 96 ? 5.216 6.881 7.383 1.00 65.44 96 VAL A N 1
ATOM 738 C CA . VAL A 1 96 ? 4.219 6.725 8.457 1.00 65.44 96 VAL A CA 1
ATOM 739 C C . VAL A 1 96 ? 3.464 8.040 8.713 1.00 65.44 96 VAL A C 1
ATOM 741 O O . VAL A 1 96 ? 2.385 8.029 9.296 1.00 65.44 96 VAL A O 1
ATOM 744 N N . ALA A 1 97 ? 3.972 9.182 8.233 1.00 65.44 97 ALA A N 1
ATOM 745 C CA . ALA A 1 97 ? 3.385 10.505 8.478 1.00 65.44 97 ALA A CA 1
ATOM 746 C C . ALA A 1 97 ? 1.921 10.617 8.012 1.00 65.44 97 ALA A C 1
ATOM 748 O O . ALA A 1 97 ? 1.080 11.167 8.725 1.00 65.44 97 ALA A O 1
ATOM 749 N N . GLY A 1 98 ? 1.595 10.044 6.849 1.00 64.25 98 GLY A N 1
ATOM 750 C CA . GLY A 1 98 ? 0.227 10.019 6.338 1.00 64.25 98 GLY A CA 1
ATOM 751 C C . GLY A 1 98 ? -0.715 9.181 7.204 1.00 64.25 98 GLY A C 1
ATOM 752 O O . GLY A 1 98 ? -1.872 9.544 7.406 1.00 64.25 98 GLY A O 1
ATOM 753 N N . ASP A 1 99 ? -0.208 8.091 7.775 1.00 72.75 99 ASP A N 1
ATOM 754 C CA . ASP A 1 99 ? -0.981 7.212 8.651 1.00 72.75 99 ASP A CA 1
ATOM 755 C C . ASP A 1 99 ? -1.197 7.790 10.049 1.00 72.75 99 ASP A C 1
ATOM 757 O O . ASP A 1 99 ? -2.280 7.620 10.608 1.00 72.75 99 ASP A O 1
ATOM 761 N N . VAL A 1 100 ? -0.226 8.538 10.582 1.00 68.38 100 VAL A N 1
ATOM 762 C CA . VAL A 1 100 ? -0.412 9.312 11.821 1.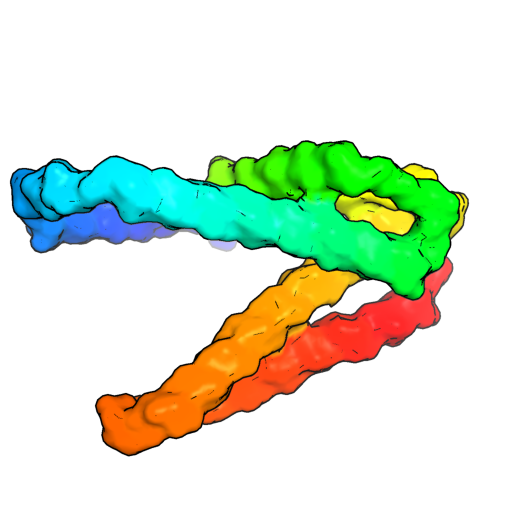00 68.38 100 VAL A CA 1
ATOM 763 C C . VAL A 1 100 ? -1.529 10.334 11.634 1.00 68.38 100 VAL A C 1
ATOM 765 O O . VAL A 1 100 ? -2.414 10.425 12.479 1.00 68.38 100 VAL A O 1
ATOM 768 N N . GLY A 1 101 ? -1.554 11.042 10.499 1.00 64.81 101 GLY A N 1
ATOM 769 C CA . GLY A 1 101 ? -2.626 11.989 10.182 1.00 64.81 101 GLY A CA 1
ATOM 770 C C . GLY A 1 101 ? -4.013 11.339 10.159 1.00 64.81 101 GLY A C 1
ATOM 771 O O . GLY A 1 101 ? -4.962 11.889 10.717 1.00 64.81 101 GLY A O 1
ATOM 772 N N . ARG A 1 102 ? -4.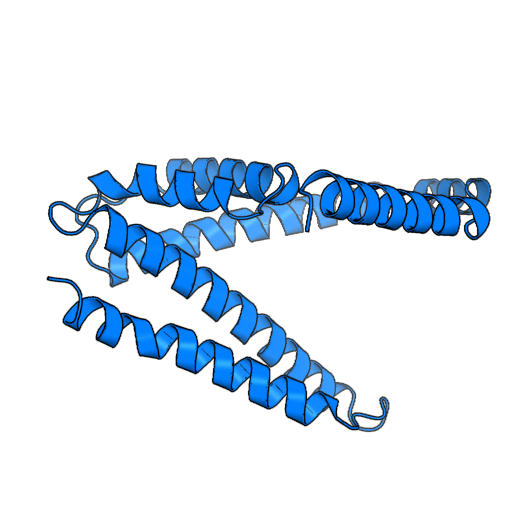139 10.134 9.585 1.00 73.62 102 ARG A N 1
ATOM 773 C CA . ARG A 1 102 ? -5.391 9.356 9.640 1.00 73.62 102 ARG A CA 1
ATOM 774 C C . ARG A 1 102 ? -5.760 8.995 11.074 1.00 73.62 102 ARG A C 1
ATOM 776 O O . ARG A 1 102 ? -6.916 9.172 11.450 1.00 73.62 102 ARG A O 1
ATOM 783 N N . GLY A 1 103 ? -4.780 8.546 11.857 1.00 66.88 103 GLY A N 1
ATOM 784 C CA . GLY A 1 103 ? -4.976 8.156 13.245 1.00 66.88 103 GLY A CA 1
ATOM 785 C C . GLY A 1 103 ? -5.449 9.305 14.136 1.00 66.88 103 GLY A C 1
ATOM 786 O O . GLY A 1 103 ? -6.411 9.130 14.878 1.00 66.88 103 GLY A O 1
ATOM 787 N N . VAL A 1 104 ? -4.857 10.493 13.980 1.00 64.44 104 VAL A N 1
ATOM 788 C CA . VAL A 1 104 ? -5.263 11.724 14.680 1.00 64.44 104 VAL A CA 1
ATOM 789 C C . VAL A 1 104 ? -6.678 12.147 14.282 1.00 64.44 104 VAL A C 1
ATOM 791 O O . VAL A 1 104 ? -7.473 12.494 15.142 1.00 64.44 104 VAL A O 1
ATOM 794 N N . VAL A 1 105 ? -7.048 12.068 13.000 1.00 66.44 105 VAL A N 1
ATOM 795 C CA . VAL A 1 105 ? -8.408 12.447 12.564 1.00 66.44 105 VAL A CA 1
ATOM 796 C C . VAL A 1 105 ? -9.473 11.452 13.038 1.00 66.44 105 VAL A C 1
ATOM 798 O O . VAL A 1 105 ? -10.627 11.831 13.227 1.00 66.44 105 VAL A O 1
ATOM 801 N N . THR A 1 106 ? -9.117 10.181 13.228 1.00 65.75 106 THR A N 1
ATOM 802 C CA . THR A 1 106 ? -10.023 9.182 13.817 1.00 65.75 106 THR A CA 1
ATOM 803 C C . THR A 1 106 ? -9.944 9.088 15.329 1.00 65.75 106 THR A C 1
ATOM 805 O O . THR A 1 106 ? -10.748 8.364 15.903 1.00 65.75 106 THR A O 1
ATOM 808 N N . HIS A 1 107 ? -9.034 9.815 15.975 1.00 65.88 107 HIS A N 1
ATOM 809 C CA . HIS A 1 107 ? -8.932 9.875 17.431 1.00 65.88 107 HIS A CA 1
ATOM 810 C C . HIS A 1 107 ? -10.284 10.255 18.051 1.00 65.88 107 HIS A C 1
ATOM 812 O O . HIS A 1 107 ? -10.796 9.549 18.911 1.00 65.88 107 HIS A O 1
ATOM 818 N N . ASP A 1 108 ? -10.928 11.285 17.501 1.00 62.16 108 ASP A N 1
ATOM 819 C CA . ASP A 1 108 ? -12.233 11.782 17.957 1.00 62.16 108 ASP A CA 1
ATOM 820 C C . ASP A 1 108 ? -13.399 10.819 17.657 1.00 62.16 108 ASP A C 1
ATOM 822 O O . ASP A 1 108 ? -14.524 11.032 18.111 1.00 62.16 108 ASP A O 1
ATOM 826 N N . ALA A 1 109 ? -13.161 9.760 16.873 1.00 60.00 109 ALA A N 1
ATOM 827 C CA . ALA A 1 109 ? -14.139 8.701 16.629 1.00 60.00 109 ALA A CA 1
ATOM 828 C C . ALA A 1 109 ? -14.153 7.627 17.735 1.00 60.00 109 ALA A C 1
ATOM 830 O O . ALA A 1 109 ? -15.031 6.760 17.710 1.00 60.00 109 ALA A O 1
ATOM 831 N N . PHE A 1 110 ? -13.206 7.682 18.681 1.00 59.41 110 PHE A N 1
ATOM 832 C CA . PHE A 1 110 ? -13.087 6.778 19.824 1.00 59.41 110 PHE A CA 1
ATOM 833 C C . PHE A 1 110 ? -13.105 7.596 21.126 1.00 59.41 110 PHE A C 1
ATOM 835 O O . PHE A 1 110 ? -12.122 8.239 21.477 1.00 59.41 110 PHE A O 1
ATOM 842 N N . GLU A 1 111 ? -14.227 7.572 21.852 1.00 53.72 111 GLU A N 1
ATOM 843 C CA . GLU A 1 111 ? -14.472 8.446 23.016 1.00 53.72 111 GLU A CA 1
ATOM 844 C C . GLU A 1 111 ? -13.584 8.147 24.253 1.00 53.72 111 GLU A C 1
ATOM 846 O O . GLU A 1 111 ? -13.514 8.998 25.136 1.00 53.72 111 GLU A O 1
ATOM 851 N N . SER A 1 112 ? -12.870 7.006 24.332 1.00 52.09 112 SER A N 1
ATOM 852 C CA . SER A 1 112 ? -12.093 6.617 25.535 1.00 52.09 112 SER A CA 1
ATOM 853 C C . SER A 1 112 ? -10.714 5.945 25.326 1.00 52.09 112 SER A C 1
ATOM 855 O O . SER A 1 112 ? -10.022 5.713 26.309 1.00 52.09 112 SER A O 1
ATOM 857 N N . GLU A 1 113 ? -10.265 5.651 24.094 1.00 53.50 113 GLU A N 1
ATOM 858 C CA . GLU A 1 113 ? -8.985 4.937 23.802 1.00 53.50 113 GLU A CA 1
ATOM 859 C C . GLU A 1 113 ? -8.154 5.595 22.665 1.00 53.50 113 GLU A C 1
ATOM 861 O O . GLU A 1 113 ? -7.340 4.953 21.987 1.00 53.50 113 GLU A O 1
ATOM 866 N N . GLY A 1 114 ? -8.399 6.883 22.405 1.00 54.31 114 GLY A N 1
ATOM 867 C CA . GLY A 1 114 ? -8.231 7.536 21.098 1.00 54.31 114 GLY A CA 1
ATOM 868 C C . GLY A 1 114 ? -6.905 7.339 20.345 1.00 54.31 114 GLY A C 1
ATOM 869 O O . GLY A 1 114 ? -6.927 7.140 19.129 1.00 54.31 114 GLY A O 1
ATOM 870 N N . ALA A 1 115 ? -5.746 7.364 21.013 1.00 54.62 115 ALA A N 1
ATOM 871 C CA . ALA A 1 115 ? -4.442 7.262 20.339 1.00 54.62 115 ALA A CA 1
ATOM 872 C C . ALA A 1 115 ? -4.011 5.807 20.070 1.00 54.62 115 ALA A C 1
ATOM 874 O O . ALA A 1 115 ? -3.509 5.482 18.989 1.00 54.62 115 ALA A O 1
ATOM 875 N N . THR A 1 116 ? -4.246 4.911 21.031 1.00 62.59 116 THR A N 1
ATOM 876 C CA . THR A 1 116 ? -3.842 3.498 20.959 1.00 62.59 116 THR A CA 1
ATOM 877 C C . THR A 1 116 ? -4.709 2.729 19.964 1.00 62.59 116 THR A C 1
ATOM 879 O O . THR A 1 116 ? -4.203 1.912 19.190 1.00 62.59 116 THR A O 1
ATOM 882 N N . GLY A 1 117 ? -6.011 3.036 19.914 1.00 61.84 117 GLY A N 1
ATOM 883 C CA . GLY A 1 117 ? -6.942 2.431 18.962 1.00 61.84 117 GLY A CA 1
ATOM 884 C C . GLY A 1 117 ? -6.617 2.779 17.508 1.00 61.84 117 GLY A C 1
ATOM 885 O O . GLY A 1 117 ? -6.581 1.897 16.649 1.00 61.84 117 GLY A O 1
ATOM 886 N N . ALA A 1 118 ? -6.301 4.047 17.245 1.00 63.81 118 ALA A N 1
ATOM 887 C CA . ALA A 1 118 ? -5.951 4.544 15.920 1.00 63.81 118 ALA A CA 1
ATOM 888 C C . ALA A 1 118 ? -4.635 3.954 15.378 1.00 63.81 118 ALA A C 1
ATOM 890 O O . ALA A 1 118 ? -4.580 3.511 14.227 1.00 63.81 118 ALA A O 1
ATOM 891 N N . LEU A 1 119 ? -3.589 3.890 16.210 1.00 66.44 119 LEU A N 1
ATOM 892 C CA . LEU A 1 119 ? -2.311 3.267 15.844 1.00 66.44 119 LEU A CA 1
ATOM 893 C C . LEU A 1 119 ? -2.451 1.756 15.616 1.00 66.44 119 LEU A C 1
ATOM 895 O O . LEU A 1 119 ? -1.872 1.225 14.667 1.00 66.44 119 LEU A O 1
ATOM 899 N N . ALA A 1 120 ? -3.262 1.073 16.431 1.00 68.12 120 ALA A N 1
ATOM 900 C CA . ALA A 1 120 ? -3.552 -0.346 16.244 1.00 68.12 120 ALA A CA 1
ATOM 901 C C . ALA A 1 120 ? -4.209 -0.617 14.882 1.00 68.12 120 ALA A C 1
ATOM 903 O O . ALA A 1 120 ? -3.793 -1.539 14.188 1.00 68.12 120 ALA A O 1
ATOM 904 N N . VAL A 1 121 ? -5.173 0.209 14.455 1.00 70.31 121 VAL A N 1
ATOM 905 C CA . VAL A 1 121 ? -5.819 0.066 13.136 1.00 70.31 121 VAL A CA 1
ATOM 906 C C . VAL A 1 121 ? -4.798 0.177 12.003 1.00 70.31 121 VAL A C 1
ATOM 908 O O . VAL A 1 121 ? -4.791 -0.667 11.108 1.00 70.31 121 VAL A O 1
ATOM 911 N N . VAL A 1 122 ? -3.900 1.165 12.054 1.00 73.25 122 VAL A N 1
ATOM 912 C CA . VAL A 1 122 ? -2.828 1.315 11.054 1.00 73.25 122 VAL A CA 1
ATOM 913 C C . VAL A 1 122 ? -1.914 0.090 11.042 1.00 73.25 122 VAL A C 1
ATOM 915 O O . VAL A 1 122 ? -1.586 -0.428 9.975 1.00 73.25 122 VAL A O 1
ATOM 918 N N . LEU A 1 123 ? -1.509 -0.399 12.214 1.00 76.31 123 LEU A N 1
ATOM 919 C CA . LEU A 1 123 ? -0.610 -1.544 12.325 1.00 76.31 123 LEU A CA 1
ATOM 920 C C . LEU A 1 123 ? -1.252 -2.832 11.783 1.00 76.31 123 LEU A C 1
ATOM 922 O O . LEU A 1 123 ? -0.597 -3.556 11.031 1.00 76.31 123 LEU A O 1
ATOM 926 N N . VAL A 1 124 ? -2.543 -3.066 12.056 1.00 78.38 124 VAL A N 1
ATOM 927 C CA . VAL A 1 124 ? -3.320 -4.148 11.419 1.00 78.38 124 VAL A CA 1
ATOM 928 C C . VAL A 1 124 ? -3.318 -3.986 9.906 1.00 78.38 124 VAL A C 1
ATOM 930 O O . VAL A 1 124 ? -3.049 -4.949 9.192 1.00 78.38 124 VAL A O 1
ATOM 933 N N . GLU A 1 125 ? -3.583 -2.782 9.395 1.00 77.81 125 GLU A N 1
ATOM 934 C CA . GLU A 1 125 ? -3.609 -2.541 7.950 1.00 77.81 125 GLU A CA 1
ATOM 935 C C . GLU A 1 125 ? -2.273 -2.877 7.279 1.00 77.81 125 GLU A C 1
ATOM 937 O O . GLU A 1 125 ? -2.263 -3.436 6.176 1.00 77.81 125 GLU A O 1
ATOM 942 N N . ARG A 1 126 ? -1.151 -2.554 7.935 1.00 83.31 126 ARG A N 1
ATOM 943 C CA . ARG A 1 126 ? 0.192 -2.877 7.437 1.00 83.31 126 ARG A CA 1
ATOM 944 C C . ARG A 1 126 ? 0.472 -4.377 7.512 1.00 83.31 126 ARG A C 1
ATOM 946 O O . ARG A 1 126 ? 0.947 -4.937 6.527 1.00 83.31 126 ARG A O 1
ATOM 953 N N . ALA A 1 127 ? 0.120 -5.035 8.615 1.00 85.31 127 ALA A N 1
ATOM 954 C CA . ALA A 1 127 ? 0.278 -6.480 8.763 1.00 85.31 127 ALA A CA 1
ATOM 955 C C . ALA A 1 127 ? -0.576 -7.262 7.749 1.00 85.31 127 ALA A C 1
ATOM 957 O O . ALA A 1 127 ? -0.087 -8.195 7.123 1.00 85.31 127 ALA A O 1
ATOM 958 N N . GLN A 1 128 ? -1.820 -6.840 7.499 1.00 84.75 128 GLN A N 1
ATOM 959 C CA . GLN A 1 128 ? -2.668 -7.432 6.460 1.00 84.75 128 GLN A CA 1
ATOM 960 C C . GLN A 1 128 ? -2.108 -7.208 5.052 1.00 84.75 128 GLN A C 1
ATOM 962 O O . GLN A 1 128 ? -2.195 -8.101 4.214 1.00 84.75 128 GLN A O 1
ATOM 967 N N . GLY A 1 129 ? -1.537 -6.030 4.780 1.00 84.19 129 GLY A N 1
ATOM 968 C CA . GLY A 1 129 ? -0.857 -5.766 3.510 1.00 84.19 129 GLY A CA 1
ATOM 969 C C . GLY A 1 129 ? 0.342 -6.691 3.299 1.00 84.19 129 GLY A C 1
ATOM 970 O O . GLY A 1 129 ? 0.492 -7.263 2.222 1.00 84.19 129 GLY A O 1
ATOM 971 N N . LEU A 1 130 ? 1.148 -6.889 4.345 1.00 87.94 130 LEU A N 1
ATOM 972 C CA . LEU A 1 130 ? 2.296 -7.792 4.316 1.00 87.94 130 LEU A CA 1
ATOM 973 C C . LEU A 1 130 ? 1.866 -9.253 4.136 1.00 87.94 130 LEU A 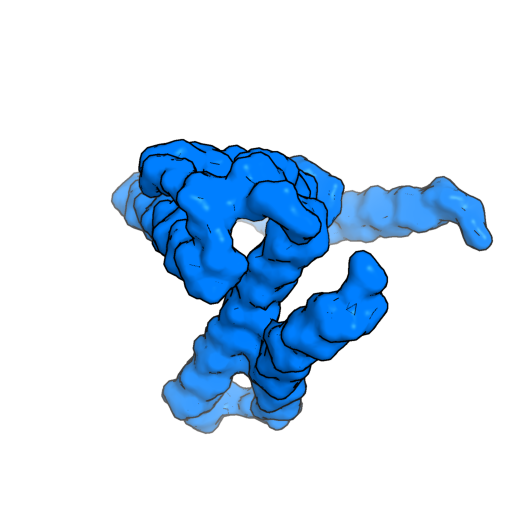C 1
ATOM 975 O O . LEU A 1 130 ? 2.419 -9.953 3.291 1.00 87.94 130 LEU A O 1
ATOM 979 N N . PHE A 1 131 ? 0.824 -9.686 4.849 1.00 90.56 131 PHE A N 1
ATOM 980 C CA . PHE A 1 131 ? 0.234 -11.009 4.662 1.00 90.56 131 PHE A CA 1
ATOM 981 C C . PHE A 1 131 ? -0.244 -11.206 3.221 1.00 90.56 131 PHE A C 1
ATOM 983 O O . PHE A 1 131 ? 0.074 -12.215 2.605 1.00 90.56 131 PHE A O 1
ATOM 990 N N . GLY A 1 132 ? -0.965 -10.228 2.661 1.00 88.19 132 GLY A N 1
ATOM 991 C CA . GLY A 1 132 ? -1.435 -10.273 1.277 1.00 88.19 132 GLY A CA 1
ATOM 992 C C . GLY A 1 132 ? -0.292 -10.380 0.267 1.00 88.19 132 GLY A C 1
ATOM 993 O O . GLY A 1 132 ? -0.386 -11.165 -0.672 1.00 88.19 132 GLY A O 1
ATOM 994 N N . LEU A 1 133 ? 0.809 -9.652 0.484 1.00 92.06 133 LEU A N 1
ATOM 995 C CA . LEU A 1 133 ? 2.009 -9.741 -0.351 1.00 92.06 133 LEU A CA 1
ATOM 996 C C . LEU A 1 133 ? 2.598 -11.158 -0.348 1.00 92.06 133 LEU A C 1
ATOM 998 O O . LEU A 1 133 ? 2.850 -11.719 -1.412 1.00 92.06 133 LEU A O 1
ATOM 1002 N N . PHE A 1 134 ? 2.790 -11.752 0.832 1.00 93.44 134 PHE A N 1
ATOM 1003 C CA . PHE A 1 134 ? 3.332 -13.108 0.930 1.00 93.44 134 PHE A CA 1
ATOM 1004 C C . PHE A 1 134 ? 2.342 -14.174 0.455 1.00 93.44 134 PHE A C 1
ATOM 1006 O O . PHE A 1 134 ? 2.753 -15.153 -0.159 1.00 93.44 134 PHE A O 1
ATOM 1013 N N . ALA A 1 135 ? 1.038 -13.972 0.637 1.00 91.88 135 ALA A N 1
ATOM 1014 C CA . ALA A 1 135 ? 0.023 -14.849 0.065 1.00 91.88 135 ALA A CA 1
ATOM 1015 C C . ALA A 1 135 ? 0.054 -14.820 -1.473 1.00 91.88 135 ALA A C 1
ATOM 1017 O O . ALA A 1 135 ? -0.002 -15.872 -2.106 1.00 91.88 135 ALA A O 1
ATOM 1018 N N . LEU A 1 136 ? 0.207 -13.640 -2.085 1.00 92.94 136 LEU A N 1
ATOM 1019 C CA . LEU A 1 136 ? 0.381 -13.517 -3.535 1.00 92.94 136 LEU A CA 1
ATOM 1020 C C . LEU A 1 136 ? 1.678 -14.174 -4.012 1.00 92.94 136 LEU A C 1
ATOM 1022 O O . LEU A 1 136 ? 1.665 -14.843 -5.043 1.00 92.94 136 LEU A O 1
ATOM 1026 N N . LEU A 1 137 ? 2.772 -14.038 -3.256 1.00 93.19 137 LEU A N 1
ATOM 1027 C CA . LEU A 1 137 ? 4.017 -14.750 -3.542 1.00 93.19 137 LEU A CA 1
ATOM 1028 C C . LEU A 1 137 ? 3.811 -16.270 -3.488 1.00 93.19 137 LEU A C 1
ATOM 1030 O O . LEU A 1 137 ? 4.226 -16.961 -4.412 1.00 93.19 137 LEU A O 1
ATOM 1034 N N . ALA A 1 138 ? 3.115 -16.783 -2.469 1.00 92.25 138 ALA A N 1
ATOM 1035 C CA . ALA A 1 138 ? 2.791 -18.204 -2.357 1.00 92.25 138 ALA A CA 1
ATOM 1036 C C . ALA A 1 138 ? 2.015 -18.698 -3.584 1.00 92.25 138 ALA A C 1
ATOM 1038 O O . ALA A 1 138 ? 2.398 -19.691 -4.195 1.00 92.25 138 ALA A O 1
ATOM 1039 N N . VAL A 1 139 ? 0.960 -17.978 -3.983 1.00 94.19 139 VAL A N 1
ATOM 1040 C CA . VAL A 1 139 ? 0.175 -18.304 -5.184 1.00 94.19 139 VAL A CA 1
ATOM 1041 C C . VAL A 1 139 ? 1.055 -18.269 -6.433 1.00 94.19 139 VAL A C 1
ATOM 1043 O O . VAL A 1 139 ? 0.993 -19.189 -7.241 1.00 94.19 139 VAL A O 1
ATOM 1046 N N . GLY A 1 140 ? 1.905 -17.250 -6.574 1.00 92.38 140 GLY A N 1
ATOM 1047 C CA . GLY A 1 140 ? 2.843 -17.134 -7.687 1.00 92.38 140 GLY A CA 1
ATOM 1048 C C . GLY A 1 140 ? 3.802 -18.321 -7.779 1.00 92.38 140 GLY A C 1
ATOM 1049 O O . GLY A 1 140 ? 3.985 -18.856 -8.867 1.00 92.38 140 GLY A O 1
ATOM 1050 N N . LEU A 1 141 ? 4.352 -18.780 -6.651 1.00 91.88 141 LEU A N 1
ATOM 1051 C CA . LEU A 1 141 ? 5.225 -19.957 -6.599 1.00 91.88 141 LEU A CA 1
ATOM 1052 C C . LEU A 1 141 ? 4.475 -21.247 -6.961 1.00 91.88 141 LEU A C 1
ATOM 1054 O O . LEU A 1 141 ? 5.004 -22.064 -7.711 1.00 91.88 141 LEU A O 1
ATOM 1058 N N . VAL A 1 142 ? 3.228 -21.417 -6.498 1.00 92.06 142 VAL A N 1
ATOM 1059 C CA . VAL A 1 142 ? 2.388 -22.562 -6.903 1.00 92.06 142 VAL A CA 1
ATOM 1060 C C . VAL A 1 142 ? 2.133 -22.543 -8.411 1.00 92.06 142 VAL A C 1
ATOM 1062 O O . VAL A 1 142 ? 2.297 -23.563 -9.074 1.00 92.06 142 VAL A O 1
ATOM 1065 N N . VAL A 1 143 ? 1.733 -21.391 -8.956 1.00 94.56 143 VAL A N 1
ATOM 1066 C CA . VAL A 1 143 ? 1.372 -21.244 -10.374 1.00 94.56 143 VAL A CA 1
ATOM 1067 C C . VAL A 1 143 ? 2.592 -21.381 -11.284 1.00 94.56 143 VAL A C 1
ATOM 1069 O O . VAL A 1 143 ? 2.493 -21.984 -12.349 1.00 94.56 143 VAL A O 1
ATOM 1072 N N . ALA A 1 144 ? 3.744 -20.849 -10.873 1.00 90.88 144 ALA A N 1
ATOM 1073 C CA . ALA A 1 144 ? 4.991 -20.973 -11.620 1.00 90.88 144 ALA A CA 1
ATOM 1074 C C . ALA A 1 144 ? 5.528 -22.415 -11.630 1.00 90.88 144 ALA A C 1
ATOM 1076 O O . ALA A 1 144 ? 6.238 -22.799 -12.562 1.00 90.88 144 ALA A O 1
ATOM 1077 N N . GLY A 1 145 ? 5.189 -23.222 -10.619 1.00 86.69 145 GLY A N 1
ATOM 1078 C CA . GLY A 1 145 ? 5.635 -24.607 -10.508 1.00 86.69 145 GLY A CA 1
ATOM 1079 C C . GLY A 1 145 ? 7.161 -24.711 -10.576 1.00 86.69 145 GLY A C 1
ATOM 1080 O O . GLY A 1 145 ? 7.872 -24.036 -9.840 1.00 86.69 145 GLY A O 1
ATOM 1081 N N . ASN A 1 146 ? 7.669 -25.528 -11.503 1.00 85.62 146 ASN A N 1
ATOM 1082 C CA . ASN A 1 146 ? 9.110 -25.737 -11.698 1.00 85.62 146 ASN A CA 1
ATOM 1083 C C . ASN A 1 146 ? 9.760 -24.736 -12.668 1.00 85.62 146 ASN A C 1
ATOM 1085 O O . ASN A 1 146 ? 10.932 -24.891 -13.004 1.00 85.62 146 ASN A O 1
ATOM 1089 N N . ALA A 1 147 ? 9.025 -23.728 -13.154 1.00 87.88 147 ALA A N 1
ATOM 1090 C CA . ALA A 1 147 ? 9.593 -22.711 -14.042 1.00 87.88 147 ALA A CA 1
ATOM 1091 C C . ALA A 1 147 ? 10.589 -21.787 -13.319 1.00 87.88 147 ALA A C 1
ATOM 1093 O O . ALA A 1 147 ? 11.387 -21.110 -13.964 1.00 87.88 147 ALA A O 1
ATOM 1094 N N . ILE A 1 148 ? 10.534 -21.750 -11.985 1.00 84.94 148 ILE A N 1
ATOM 1095 C CA . ILE A 1 148 ? 11.404 -20.945 -11.132 1.00 84.94 148 ILE A CA 1
ATOM 1096 C C . ILE A 1 148 ? 12.029 -21.879 -10.100 1.00 84.94 148 ILE A C 1
ATOM 1098 O O . ILE A 1 148 ? 11.314 -22.626 -9.427 1.00 84.94 148 ILE A O 1
ATOM 1102 N N . ASP A 1 149 ? 13.353 -21.810 -9.938 1.00 84.38 149 ASP A N 1
ATOM 1103 C CA . ASP A 1 149 ? 14.013 -22.445 -8.799 1.00 84.38 149 ASP A CA 1
ATOM 1104 C C . ASP A 1 149 ? 13.546 -21.749 -7.518 1.00 84.38 149 ASP A C 1
ATOM 1106 O O . ASP A 1 149 ? 13.968 -20.645 -7.167 1.00 84.38 149 ASP A O 1
ATOM 1110 N N . SER A 1 150 ? 12.588 -22.389 -6.857 1.00 79.94 150 SER A N 1
ATOM 1111 C CA . SER A 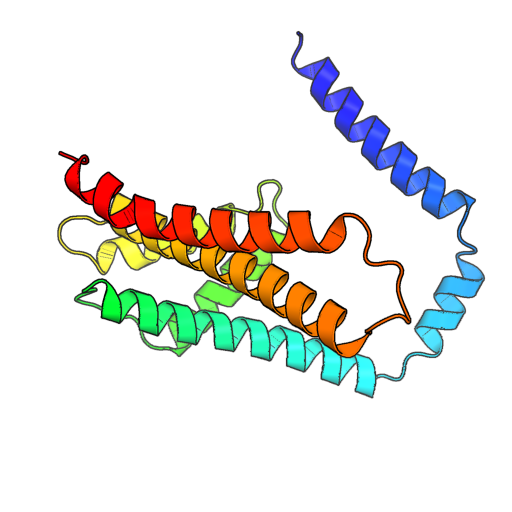1 150 ? 11.917 -21.819 -5.699 1.00 79.94 150 SER A CA 1
ATOM 1112 C C . SER A 1 150 ? 12.822 -21.788 -4.466 1.00 79.94 150 SER A C 1
ATOM 1114 O O . SER A 1 150 ? 12.537 -21.019 -3.551 1.00 79.94 150 SER A O 1
ATOM 1116 N N . GLY A 1 151 ? 13.903 -22.582 -4.431 1.00 85.94 151 GLY A N 1
ATOM 1117 C CA . GLY A 1 151 ? 14.919 -22.606 -3.373 1.00 85.94 151 GLY A CA 1
ATOM 1118 C C . GLY A 1 151 ? 14.404 -22.256 -1.968 1.00 85.94 151 GLY A C 1
ATOM 1119 O O . GLY A 1 151 ? 13.579 -22.957 -1.383 1.00 85.94 151 GLY A O 1
ATOM 1120 N N . SER A 1 152 ? 14.887 -21.132 -1.427 1.00 88.31 152 SER A N 1
ATOM 1121 C CA . SER A 1 152 ? 14.509 -20.621 -0.097 1.00 88.31 152 SER A CA 1
ATOM 1122 C C . SER A 1 152 ? 13.244 -19.750 -0.071 1.00 88.31 152 SER A C 1
ATOM 1124 O O . SER A 1 152 ? 12.801 -19.354 1.009 1.00 88.31 152 SER A O 1
ATOM 1126 N N . LEU A 1 153 ? 12.633 -19.446 -1.221 1.00 89.00 153 LEU A N 1
ATOM 1127 C CA . LEU A 1 153 ? 11.488 -18.531 -1.319 1.00 89.00 153 LEU A CA 1
ATOM 1128 C C . LEU A 1 153 ? 10.276 -19.041 -0.538 1.00 89.00 153 LEU A C 1
ATOM 1130 O O . LEU A 1 153 ? 9.559 -18.240 0.064 1.00 89.00 153 LEU A O 1
ATOM 1134 N N . TRP A 1 154 ? 10.079 -20.359 -0.465 1.00 89.69 154 TRP A N 1
ATOM 1135 C CA . TRP A 1 154 ? 9.026 -20.960 0.357 1.00 89.69 154 TRP A CA 1
ATOM 1136 C C . TRP A 1 154 ? 9.193 -20.651 1.846 1.00 89.69 154 TRP A C 1
ATOM 1138 O O . TRP A 1 154 ? 8.209 -20.329 2.513 1.00 89.69 154 TRP A O 1
ATOM 1148 N N . TRP A 1 155 ? 10.427 -20.661 2.360 1.00 92.12 155 TRP A N 1
ATOM 1149 C CA . TRP A 1 155 ? 10.701 -20.320 3.758 1.00 92.12 155 TRP A CA 1
ATOM 1150 C C . TRP A 1 155 ? 10.440 -18.850 4.048 1.00 92.12 155 TRP A C 1
ATOM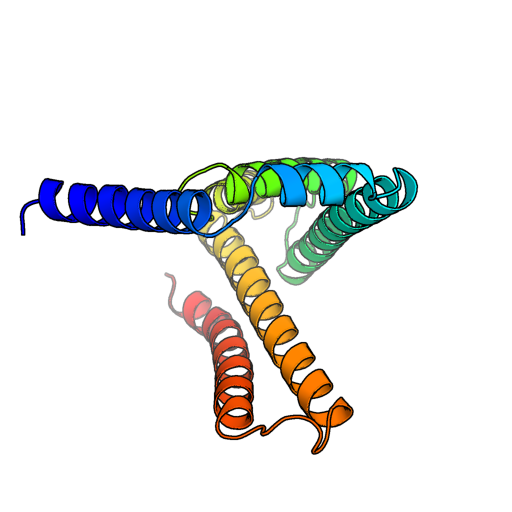 1152 O O . TRP A 1 155 ? 9.787 -18.534 5.041 1.00 92.12 155 TRP A O 1
ATOM 1162 N N . TRP A 1 156 ? 10.872 -17.954 3.159 1.00 91.00 156 TRP A N 1
ATOM 1163 C CA . TRP A 1 156 ? 10.584 -16.525 3.288 1.00 91.00 156 TRP A CA 1
ATOM 1164 C C . TRP A 1 156 ? 9.089 -16.227 3.205 1.00 91.00 156 TRP A C 1
ATOM 1166 O O . TRP A 1 156 ? 8.585 -15.398 3.959 1.00 91.00 156 TRP A O 1
ATOM 1176 N N . THR A 1 157 ? 8.371 -16.949 2.347 1.00 91.94 157 THR A N 1
ATOM 1177 C CA . THR A 1 157 ? 6.918 -16.831 2.209 1.00 91.94 157 THR A CA 1
ATOM 1178 C C . THR A 1 157 ? 6.199 -17.298 3.471 1.00 91.94 157 THR A C 1
ATOM 1180 O O . THR A 1 157 ? 5.364 -16.573 4.011 1.00 91.94 157 THR A O 1
ATOM 1183 N N . ALA A 1 158 ? 6.561 -18.473 3.992 1.00 92.12 158 ALA A N 1
ATOM 1184 C CA . ALA A 1 158 ? 5.986 -19.015 5.219 1.00 92.12 158 ALA A CA 1
ATOM 1185 C C . ALA A 1 158 ? 6.280 -18.117 6.430 1.00 92.12 158 ALA A C 1
ATOM 1187 O O . ALA A 1 158 ? 5.369 -17.793 7.193 1.00 92.12 158 ALA A O 1
ATOM 1188 N N . LEU A 1 159 ? 7.528 -17.659 6.572 1.00 93.69 159 LEU A N 1
ATOM 1189 C CA . LEU A 1 159 ? 7.946 -16.747 7.636 1.00 93.69 159 LEU A CA 1
ATOM 1190 C C . LEU A 1 159 ? 7.231 -15.397 7.530 1.00 93.69 159 LEU A C 1
ATOM 1192 O O . LEU A 1 159 ? 6.779 -14.861 8.539 1.00 93.69 159 LEU A O 1
ATOM 1196 N N . GLY A 1 160 ? 7.075 -14.872 6.317 1.00 90.75 160 GLY A N 1
ATOM 1197 C CA . GLY A 1 160 ? 6.354 -13.634 6.050 1.00 90.75 160 GLY A CA 1
ATOM 1198 C C . GLY A 1 160 ? 4.869 -13.710 6.408 1.00 90.75 160 GLY A C 1
ATOM 1199 O O . GLY A 1 160 ? 4.348 -12.827 7.098 1.00 90.75 160 GLY A O 1
ATOM 1200 N N . CYS A 1 161 ? 4.193 -14.793 6.014 1.00 92.06 161 CYS A N 1
ATOM 1201 C CA . CYS A 1 161 ? 2.806 -15.063 6.398 1.00 92.06 161 CYS A CA 1
ATOM 1202 C C . CYS A 1 161 ? 2.662 -15.223 7.919 1.00 92.06 161 CYS A C 1
ATOM 1204 O O . CYS A 1 161 ? 1.831 -14.552 8.533 1.00 92.06 161 CYS A O 1
ATOM 1206 N N . ALA A 1 162 ? 3.496 -16.064 8.539 1.00 91.25 162 ALA A N 1
ATOM 1207 C CA . ALA A 1 162 ? 3.462 -16.320 9.978 1.00 91.25 162 ALA A CA 1
ATOM 1208 C C . ALA A 1 162 ? 3.749 -15.051 10.796 1.00 91.25 162 ALA A C 1
ATOM 1210 O O . ALA A 1 162 ? 3.013 -14.739 11.732 1.00 91.25 162 ALA A O 1
ATOM 1211 N N . GLY A 1 163 ? 4.767 -14.280 10.402 1.00 90.25 163 GLY A N 1
ATOM 1212 C CA . GLY A 1 163 ? 5.122 -13.011 11.032 1.00 90.25 163 GLY A CA 1
ATOM 1213 C C . GLY A 1 163 ? 4.000 -11.979 10.935 1.00 90.25 163 GLY A C 1
ATOM 1214 O O . GLY A 1 163 ? 3.697 -11.309 11.919 1.00 90.25 163 GLY A O 1
ATOM 1215 N N . SER A 1 164 ? 3.319 -11.906 9.787 1.00 88.56 164 SER A N 1
ATOM 1216 C CA . SER A 1 164 ? 2.167 -11.015 9.602 1.00 88.56 164 SER A CA 1
ATOM 1217 C C . SER A 1 164 ? 0.986 -11.403 10.500 1.00 88.56 164 SER A C 1
ATOM 1219 O O . SER A 1 164 ? 0.385 -10.535 11.134 1.00 88.56 164 SER A O 1
ATOM 1221 N N . CYS A 1 165 ? 0.685 -12.701 10.624 1.00 86.44 165 CYS A N 1
ATOM 1222 C CA . CYS A 1 165 ? -0.349 -13.200 11.538 1.00 86.44 165 CYS A CA 1
ATOM 1223 C C . CYS A 1 165 ? -0.002 -12.931 13.009 1.00 86.44 165 CYS A C 1
ATOM 1225 O O . CYS A 1 165 ? -0.859 -12.478 13.768 1.00 86.44 165 CYS A O 1
ATOM 1227 N N . ALA A 1 166 ? 1.254 -13.154 13.409 1.00 86.62 166 ALA A N 1
ATOM 1228 C CA . ALA A 1 166 ? 1.729 -12.872 14.763 1.00 86.62 166 ALA A CA 1
ATOM 1229 C C . ALA A 1 166 ? 1.614 -11.374 15.111 1.00 86.62 166 ALA A C 1
ATOM 1231 O O . ALA A 1 166 ? 1.164 -11.014 16.201 1.00 86.62 166 ALA A O 1
ATOM 1232 N N . LEU A 1 167 ? 1.936 -10.491 14.159 1.00 83.56 167 LEU A N 1
ATOM 1233 C CA . LEU A 1 167 ? 1.775 -9.040 14.295 1.00 83.56 167 LEU A CA 1
ATOM 1234 C C . LEU A 1 167 ? 0.321 -8.633 14.566 1.00 83.56 167 LEU A C 1
ATOM 1236 O O . LEU A 1 167 ? 0.082 -7.757 15.387 1.00 83.56 167 LEU A O 1
ATOM 1240 N N . VAL A 1 168 ? -0.657 -9.286 13.935 1.00 78.75 168 VAL A N 1
ATOM 1241 C CA . VAL A 1 168 ? -2.082 -9.037 14.222 1.00 78.75 168 VAL A CA 1
ATOM 1242 C C . VAL A 1 168 ? -2.496 -9.643 15.570 1.00 78.75 168 VAL A C 1
ATOM 1244 O O . VAL A 1 168 ? -3.201 -9.000 16.349 1.00 78.75 168 VAL A O 1
ATOM 1247 N N . ALA A 1 169 ? -2.037 -10.858 15.879 1.00 78.12 169 ALA A N 1
ATOM 1248 C CA . ALA A 1 169 ? -2.401 -11.594 17.094 1.00 78.12 169 ALA A CA 1
ATOM 1249 C C . ALA A 1 169 ? -1.863 -10.968 18.394 1.00 78.12 169 ALA A C 1
ATOM 1251 O O . ALA A 1 169 ? -2.416 -11.195 19.469 1.00 78.12 169 ALA A O 1
ATOM 1252 N N . THR A 1 170 ? -0.806 -10.159 18.310 1.00 74.38 170 THR A N 1
ATOM 1253 C CA . THR A 1 170 ? -0.226 -9.434 19.453 1.00 74.38 170 THR A CA 1
ATOM 1254 C C . THR A 1 170 ? -1.026 -8.189 19.852 1.00 74.38 170 THR A C 1
ATOM 1256 O O . THR A 1 170 ? -0.883 -7.702 20.971 1.00 74.38 170 THR A O 1
ATOM 1259 N N . ILE A 1 171 ? -1.927 -7.697 18.999 1.00 69.25 171 ILE A N 1
ATOM 1260 C CA . ILE A 1 171 ? -2.691 -6.459 19.235 1.00 69.25 171 ILE A CA 1
ATOM 1261 C C . ILE A 1 171 ? -3.711 -6.592 20.377 1.00 69.25 171 ILE A C 1
ATOM 1263 O O . ILE A 1 171 ? -3.750 -5.702 21.228 1.00 69.25 171 ILE A O 1
ATOM 1267 N N . PRO A 1 172 ? -4.513 -7.674 20.480 1.00 66.38 172 PRO A N 1
ATOM 1268 C CA . PRO A 1 172 ? -5.371 -7.899 21.643 1.00 66.38 172 PRO A CA 1
ATOM 1269 C C . PRO A 1 172 ? -4.580 -8.012 22.950 1.00 66.38 172 PRO A C 1
ATOM 1271 O O . PRO A 1 172 ? -5.053 -7.568 23.991 1.00 66.38 172 PRO A O 1
ATOM 1274 N N . VAL A 1 173 ? -3.373 -8.587 22.898 1.00 63.97 173 VAL A N 1
ATOM 1275 C CA . VAL A 1 173 ? -2.486 -8.726 24.062 1.00 63.97 173 VAL A CA 1
ATOM 1276 C C . VAL A 1 173 ? -1.941 -7.361 24.481 1.00 63.97 173 VAL A C 1
ATOM 1278 O O . VAL A 1 173 ? -2.015 -7.012 25.653 1.00 63.97 173 VAL A O 1
ATOM 1281 N N . ALA A 1 174 ? -1.491 -6.549 23.523 1.00 60.41 174 ALA A N 1
ATOM 1282 C CA . ALA A 1 174 ? -1.042 -5.182 23.774 1.00 60.41 174 ALA A CA 1
ATOM 1283 C C . ALA A 1 174 ? -2.161 -4.301 24.358 1.00 60.41 174 ALA A C 1
ATOM 1285 O O . ALA A 1 174 ? -1.908 -3.517 25.266 1.00 60.41 174 ALA A O 1
ATOM 1286 N N . ARG A 1 175 ? -3.409 -4.479 23.902 1.00 60.03 175 ARG A N 1
ATOM 1287 C CA . ARG A 1 175 ? -4.583 -3.786 24.460 1.00 60.03 175 ARG A CA 1
ATOM 1288 C C . ARG A 1 175 ? -4.916 -4.199 25.894 1.00 60.03 175 ARG A C 1
ATOM 1290 O O . ARG A 1 175 ? -5.411 -3.374 26.642 1.00 60.03 175 ARG A O 1
ATOM 1297 N N . ARG A 1 176 ? -4.639 -5.447 26.289 1.00 60.12 176 ARG A N 1
ATOM 1298 C CA . ARG A 1 176 ? -4.838 -5.922 27.673 1.00 60.12 176 ARG A CA 1
ATOM 1299 C C . ARG A 1 176 ? -3.750 -5.454 28.643 1.00 60.12 176 ARG A C 1
ATOM 1301 O O . ARG A 1 176 ? -3.968 -5.506 29.846 1.00 60.12 176 ARG A O 1
ATOM 1308 N N . LEU A 1 177 ? -2.583 -5.068 28.127 1.00 54.03 177 LEU A N 1
ATOM 1309 C CA . LEU A 1 177 ? -1.430 -4.609 28.910 1.00 54.03 177 LEU A CA 1
ATOM 1310 C C . LEU A 1 177 ? -1.334 -3.078 28.991 1.00 54.03 177 LEU A C 1
ATOM 1312 O O . LEU A 1 177 ? -0.520 -2.566 29.757 1.00 54.03 177 LEU A O 1
ATOM 1316 N N . ALA A 1 178 ? -2.124 -2.356 28.192 1.00 45.75 178 ALA A N 1
ATOM 1317 C CA . ALA A 1 178 ? -2.242 -0.910 28.285 1.00 45.75 178 ALA A CA 1
ATOM 1318 C C . ALA A 1 178 ? -3.128 -0.556 29.503 1.00 45.75 178 ALA A C 1
ATOM 1320 O O . ALA A 1 178 ? -4.246 -1.070 29.568 1.00 45.75 178 ALA A O 1
ATOM 1321 N N . PRO A 1 179 ? -2.621 0.233 30.471 1.00 42.69 179 PRO A N 1
ATOM 1322 C CA . PRO A 1 179 ? -3.362 0.639 31.668 1.00 42.69 179 PRO A CA 1
ATOM 1323 C C . PRO A 1 179 ? -4.512 1.605 31.367 1.00 42.69 179 PRO A C 1
ATOM 1325 O O . PRO A 1 179 ? -4.432 2.331 30.347 1.00 42.69 179 PRO A O 1
#